Protein AF-A0A835IMA6-F1 (afdb_monomer_lite)

Sequence (130 aa):
MQLPDLDVNYLSHPGEVRVSLGELGGLLSLFYMFHAKEVDIWDMGEYGVAGSWTKLFKVGKNKMSVSFKFLHPIGLSKSGEIIIRKDEGQLLLYDPKQNSVTELAYQKTWLAVFEATPTVKIKLVTQPSS

Structure (mmCIF, N/CA/C/O backbone):
data_AF-A0A835IMA6-F1
#
_entry.id   AF-A0A835IMA6-F1
#
loop_
_atom_site.group_PDB
_atom_site.id
_atom_site.type_symbol
_atom_site.label_atom_id
_atom_site.label_alt_id
_atom_site.label_comp_id
_atom_site.label_asym_id
_atom_site.label_entity_id
_atom_site.label_seq_id
_atom_site.pdbx_PDB_ins_code
_atom_site.Cartn_x
_atom_site.Cartn_y
_atom_site.Cartn_z
_atom_site.occupancy
_atom_site.B_iso_or_equiv
_atom_site.auth_seq_id
_atom_site.auth_comp_id
_atom_site.auth_asym_id
_atom_site.auth_atom_id
_atom_site.pdbx_PDB_model_num
ATOM 1 N N . MET A 1 1 ? -18.960 -12.132 -9.548 1.00 39.31 1 MET A N 1
ATOM 2 C CA . MET A 1 1 ? -17.634 -12.241 -8.910 1.00 39.31 1 MET A CA 1
ATOM 3 C C . MET A 1 1 ? -16.728 -11.272 -9.642 1.00 39.31 1 MET A C 1
ATOM 5 O O . MET A 1 1 ? -16.368 -11.565 -10.770 1.00 39.31 1 MET A O 1
ATOM 9 N N . GLN A 1 2 ? -16.446 -10.106 -9.069 1.00 39.78 2 GLN A N 1
ATOM 10 C CA . GLN A 1 2 ? -15.317 -9.295 -9.514 1.00 39.78 2 GLN A CA 1
ATOM 11 C C . GLN A 1 2 ? -14.216 -9.568 -8.495 1.00 39.78 2 GLN A C 1
ATOM 13 O O . GLN A 1 2 ? -14.253 -9.074 -7.374 1.00 39.78 2 GLN A O 1
ATOM 18 N N . LEU A 1 3 ? -13.261 -10.417 -8.875 1.00 48.75 3 LEU A N 1
ATOM 19 C CA . LEU A 1 3 ? -11.890 -10.271 -8.381 1.00 48.75 3 LEU A CA 1
ATOM 20 C C . LEU A 1 3 ? -11.447 -8.815 -8.677 1.00 48.75 3 LEU A C 1
ATOM 22 O O . LEU A 1 3 ? -12.155 -8.120 -9.415 1.00 48.75 3 LEU A O 1
ATOM 26 N N . PRO A 1 4 ? -10.300 -8.305 -8.185 1.00 49.41 4 PRO A N 1
ATOM 27 C CA . PRO A 1 4 ? -9.665 -7.209 -8.913 1.00 49.41 4 PRO A CA 1
ATOM 28 C C . PRO A 1 4 ? -9.698 -7.639 -10.375 1.00 49.41 4 PRO A C 1
ATOM 30 O O . PRO A 1 4 ? -9.210 -8.736 -10.656 1.00 49.41 4 PRO A O 1
ATOM 33 N N . ASP A 1 5 ? -10.386 -6.896 -11.247 1.00 47.34 5 ASP A N 1
ATOM 34 C CA . ASP A 1 5 ? -10.330 -7.165 -12.674 1.00 47.34 5 ASP A CA 1
ATOM 35 C C . ASP A 1 5 ? -8.835 -7.109 -12.996 1.00 47.34 5 ASP A C 1
ATOM 37 O O . ASP A 1 5 ? -8.240 -6.041 -13.156 1.00 47.34 5 ASP A O 1
ATOM 41 N N . LEU A 1 6 ? -8.194 -8.279 -13.029 1.00 49.50 6 LEU A N 1
ATOM 42 C CA . LEU A 1 6 ? -7.051 -8.553 -13.868 1.00 49.50 6 LEU A CA 1
ATOM 43 C C . LEU A 1 6 ? -7.649 -8.409 -15.255 1.00 49.50 6 LEU A C 1
ATOM 45 O O . LEU A 1 6 ? -8.041 -9.391 -15.878 1.00 49.50 6 LEU A O 1
ATOM 49 N N . ASP A 1 7 ? -7.863 -7.149 -15.638 1.00 43.81 7 ASP A N 1
ATOM 50 C CA . ASP A 1 7 ? -8.422 -6.756 -16.907 1.00 43.81 7 ASP A CA 1
ATOM 51 C C . ASP A 1 7 ? -7.686 -7.605 -17.933 1.00 43.81 7 ASP A C 1
ATOM 53 O O . ASP A 1 7 ? -6.455 -7.682 -17.921 1.00 43.81 7 ASP A O 1
ATOM 57 N N . VAL A 1 8 ? -8.415 -8.336 -18.766 1.00 45.47 8 VAL A N 1
ATOM 58 C CA . VAL A 1 8 ? -7.792 -9.236 -19.745 1.00 45.47 8 VAL A CA 1
ATOM 59 C C . VAL A 1 8 ? -6.897 -8.417 -20.700 1.00 45.47 8 VAL A C 1
ATOM 61 O O . VAL A 1 8 ? -5.929 -8.933 -21.254 1.00 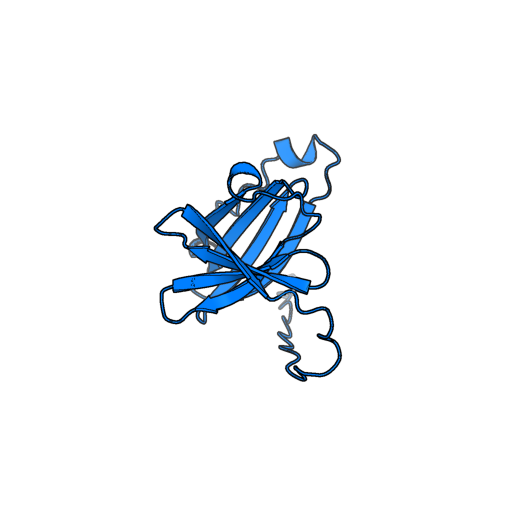45.47 8 VAL A O 1
ATOM 64 N N . ASN A 1 9 ? -7.122 -7.097 -20.773 1.00 46.22 9 ASN A N 1
ATOM 65 C CA . ASN A 1 9 ? -6.268 -6.094 -21.418 1.00 46.22 9 ASN A CA 1
AT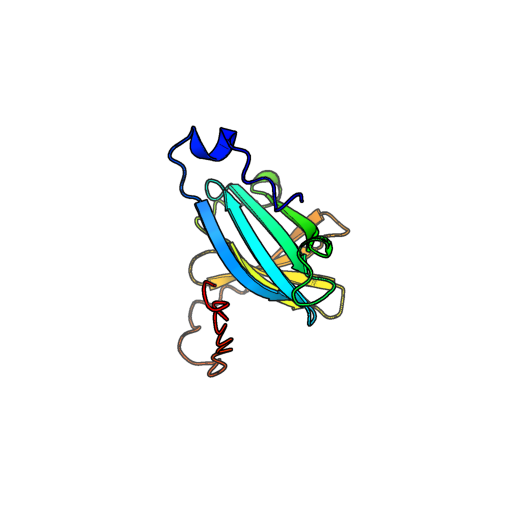OM 66 C C . ASN A 1 9 ? -4.900 -5.853 -20.72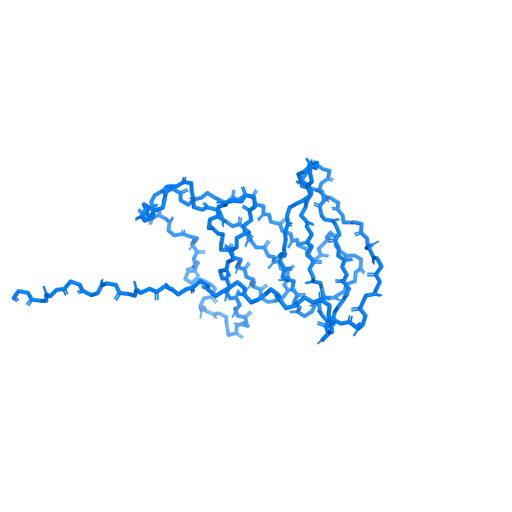8 1.00 46.22 9 ASN A C 1
ATOM 68 O O . ASN A 1 9 ? -3.975 -5.305 -21.334 1.00 46.22 9 ASN A O 1
ATOM 72 N N . TYR A 1 10 ? -4.727 -6.262 -19.470 1.00 46.91 10 TYR A N 1
ATOM 73 C CA . TYR A 1 10 ? -3.429 -6.306 -18.790 1.00 46.91 10 TYR A CA 1
ATOM 74 C C . TYR A 1 10 ? -2.602 -7.531 -19.197 1.00 46.91 10 TYR A C 1
ATOM 76 O O . TYR A 1 10 ? -1.378 -7.463 -19.145 1.00 46.91 10 TYR A O 1
ATOM 84 N N . LEU A 1 11 ? -3.238 -8.616 -19.660 1.00 48.72 11 LEU A N 1
ATOM 85 C CA . LEU A 1 11 ? -2.551 -9.800 -20.197 1.00 48.72 11 LEU A CA 1
ATOM 86 C C . LEU A 1 11 ? -2.096 -9.613 -21.654 1.00 48.72 11 LEU A C 1
ATOM 88 O O . LEU A 1 11 ? -1.248 -10.363 -22.132 1.00 48.72 11 LEU A O 1
ATOM 92 N N . SER A 1 12 ? -2.628 -8.609 -22.363 1.00 50.31 12 SER A N 1
ATOM 93 C CA . SER A 1 12 ? -2.243 -8.289 -23.746 1.00 50.31 12 SER A CA 1
ATOM 94 C C . SER A 1 12 ? -0.973 -7.436 -23.853 1.00 50.31 12 SER A C 1
ATOM 96 O O . SER A 1 12 ? -0.491 -7.186 -24.956 1.00 50.31 12 SER A O 1
ATOM 98 N N . HIS A 1 13 ? -0.417 -6.996 -22.722 1.00 50.28 13 HIS A N 1
ATOM 99 C CA . HIS A 1 13 ? 0.872 -6.320 -22.641 1.00 50.28 13 HIS A CA 1
ATOM 100 C C . HIS A 1 13 ? 1.800 -7.193 -21.790 1.00 50.28 13 HIS A C 1
ATOM 102 O O . HIS A 1 13 ? 1.462 -7.445 -20.635 1.00 50.28 13 HIS A O 1
ATOM 108 N N . PRO A 1 14 ? 2.962 -7.654 -22.292 1.00 51.88 14 PRO A N 1
ATOM 109 C CA . PRO A 1 14 ? 3.945 -8.373 -21.483 1.00 51.88 14 PRO A CA 1
ATOM 110 C C . PRO A 1 14 ? 4.612 -7.391 -20.507 1.00 51.88 14 PRO A C 1
ATOM 112 O O . PRO A 1 14 ? 5.736 -6.932 -20.695 1.00 51.88 14 PRO A O 1
ATOM 115 N N . GLY A 1 15 ? 3.854 -6.979 -19.497 1.00 58.25 15 GLY A N 1
ATOM 116 C CA . GLY A 1 15 ? 4.266 -6.123 -18.406 1.00 58.25 15 GLY A CA 1
ATOM 117 C C . GLY A 1 15 ? 4.541 -6.939 -17.160 1.00 58.25 15 GLY A C 1
ATOM 118 O O . GLY A 1 15 ? 3.865 -7.926 -16.889 1.00 58.25 15 GLY A O 1
ATOM 119 N N . GLU A 1 16 ? 5.520 -6.508 -16.371 1.00 70.19 16 GLU A N 1
ATOM 120 C CA . GLU A 1 16 ? 5.762 -7.103 -15.063 1.00 70.19 16 GLU A CA 1
ATOM 121 C C . GLU A 1 16 ? 4.582 -6.772 -14.130 1.00 70.19 16 GLU A C 1
ATOM 123 O O . GLU A 1 16 ? 4.411 -5.630 -13.686 1.00 70.19 16 GLU A O 1
ATOM 128 N N . VAL A 1 17 ? 3.741 -7.778 -13.883 1.00 74.38 17 VAL A N 1
ATOM 129 C CA . VAL A 1 17 ? 2.706 -7.774 -12.847 1.00 74.38 17 VAL A CA 1
ATOM 130 C C . VAL A 1 17 ? 3.330 -8.334 -11.577 1.00 74.38 17 VAL A C 1
ATOM 132 O O . VAL A 1 17 ? 3.939 -9.404 -11.598 1.00 74.38 17 VAL A O 1
ATOM 135 N N . ARG A 1 18 ? 3.157 -7.636 -10.455 1.00 75.06 18 ARG A N 1
ATOM 136 C CA . ARG A 1 18 ? 3.540 -8.157 -9.140 1.00 75.06 18 ARG A CA 1
ATOM 137 C C . ARG A 1 18 ? 2.329 -8.195 -8.233 1.00 75.06 18 ARG A C 1
ATOM 139 O O . ARG A 1 18 ? 1.629 -7.199 -8.082 1.00 75.06 18 ARG A O 1
ATOM 146 N N . VAL A 1 19 ? 2.121 -9.350 -7.616 1.00 81.19 19 VAL A N 1
ATOM 147 C CA . VAL A 1 19 ? 1.036 -9.587 -6.670 1.00 81.19 19 VAL A CA 1
ATOM 148 C C . VAL A 1 19 ? 1.642 -10.106 -5.378 1.00 81.19 19 VAL A C 1
ATOM 150 O O . VAL A 1 19 ? 2.472 -11.014 -5.400 1.00 81.19 19 VAL A O 1
ATOM 153 N N . SER A 1 20 ? 1.237 -9.531 -4.253 1.00 83.00 20 SER A N 1
ATOM 154 C CA . SER A 1 20 ? 1.613 -10.022 -2.927 1.00 83.00 20 SER A CA 1
ATOM 155 C C . SER A 1 20 ? 0.435 -9.923 -1.971 1.00 83.00 20 SER A C 1
ATOM 157 O O . SER A 1 20 ? -0.364 -8.997 -2.080 1.00 83.00 20 SER A O 1
ATOM 159 N N . LEU A 1 21 ? 0.348 -10.864 -1.035 1.00 86.00 21 LEU A N 1
ATOM 160 C CA . LEU A 1 21 ? -0.594 -10.824 0.080 1.00 86.00 21 LEU A CA 1
ATOM 161 C C . LEU A 1 21 ? 0.123 -10.346 1.342 1.00 86.00 21 LEU A C 1
ATOM 163 O O . LEU A 1 21 ? 1.313 -10.611 1.519 1.00 86.00 21 LEU A O 1
ATOM 167 N N . GLY A 1 22 ? -0.614 -9.684 2.221 1.00 85.81 22 GLY A N 1
ATOM 168 C CA . GLY A 1 22 ? -0.131 -9.276 3.531 1.00 85.81 22 GLY A CA 1
ATOM 169 C C . GLY A 1 22 ? -1.278 -8.983 4.480 1.00 85.81 22 GLY A C 1
ATOM 170 O O . GLY A 1 22 ? -2.437 -9.252 4.176 1.00 85.81 22 GLY A O 1
ATOM 171 N N . GLU A 1 23 ? -0.934 -8.447 5.639 1.00 87.44 23 GLU A N 1
ATOM 172 C CA . GLU A 1 23 ? -1.897 -7.935 6.603 1.00 87.44 23 GLU A CA 1
ATOM 173 C C . GLU A 1 23 ? -1.816 -6.406 6.609 1.00 87.44 23 GLU A C 1
ATOM 175 O O . GLU A 1 23 ? -0.719 -5.840 6.575 1.00 87.44 23 GLU A O 1
ATOM 180 N N . LEU A 1 24 ? -2.974 -5.746 6.601 1.00 86.94 24 LEU A N 1
ATOM 181 C CA . LEU A 1 24 ? -3.087 -4.304 6.775 1.00 86.94 24 LEU A CA 1
ATOM 182 C C . LEU A 1 24 ? -4.260 -4.000 7.713 1.00 86.94 24 LEU A C 1
ATOM 184 O O . LEU A 1 24 ? -5.409 -4.311 7.416 1.00 86.94 24 LEU A O 1
ATOM 188 N N . GLY A 1 25 ? -3.979 -3.385 8.862 1.00 84.00 25 GLY A N 1
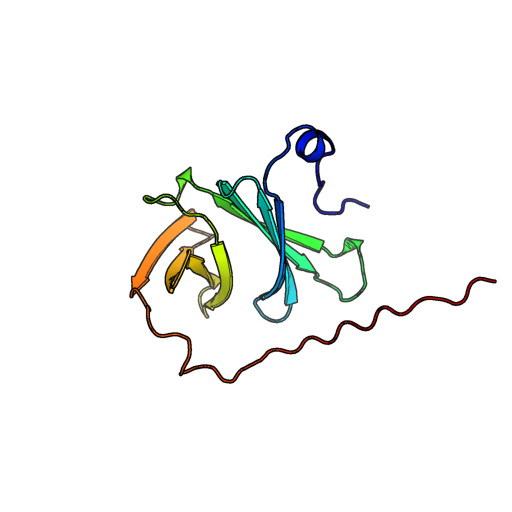ATOM 189 C CA . GLY A 1 25 ? -5.028 -2.964 9.799 1.00 84.00 25 GLY A CA 1
ATOM 190 C C . GLY A 1 25 ? -5.849 -4.115 10.405 1.00 84.00 25 GLY A C 1
ATOM 191 O O . GLY A 1 25 ? -6.987 -3.902 10.811 1.00 84.00 25 GLY A O 1
ATOM 192 N N . GLY A 1 26 ? -5.290 -5.321 10.469 1.00 86.75 26 GLY A N 1
ATOM 193 C CA . GLY A 1 26 ? -5.911 -6.549 10.960 1.00 86.75 26 GLY A CA 1
ATOM 194 C C . GLY A 1 26 ? -6.651 -7.360 9.894 1.00 86.75 26 GLY A C 1
ATOM 195 O O . GLY A 1 26 ? -7.204 -8.410 10.222 1.00 86.75 26 GLY A O 1
ATOM 196 N N . LEU A 1 27 ? -6.672 -6.906 8.639 1.00 89.00 27 LEU A N 1
ATOM 197 C CA . LEU A 1 27 ? -7.357 -7.574 7.533 1.00 89.00 27 LEU A CA 1
ATOM 198 C C . LEU A 1 27 ? -6.359 -8.238 6.582 1.00 89.00 27 LEU A C 1
ATOM 200 O O . LEU A 1 27 ? -5.214 -7.807 6.450 1.00 89.00 27 LEU A O 1
ATOM 204 N N . LEU A 1 28 ? -6.799 -9.308 5.912 1.00 89.56 28 LEU A N 1
ATOM 205 C CA . LEU A 1 28 ? -6.036 -9.896 4.814 1.00 89.56 28 LEU A CA 1
ATOM 206 C C . LEU A 1 28 ? -6.108 -8.950 3.615 1.00 89.56 28 LEU A C 1
ATOM 208 O O . LEU A 1 28 ? -7.196 -8.681 3.107 1.00 89.56 28 LEU A O 1
ATOM 212 N N . SER A 1 29 ? -4.947 -8.523 3.135 1.00 89.38 29 SER A N 1
ATOM 213 C CA . SER A 1 29 ? -4.827 -7.549 2.059 1.00 89.38 29 SER A CA 1
ATOM 214 C C . SER A 1 29 ? -4.085 -8.110 0.857 1.00 89.38 29 SER A C 1
ATOM 216 O O . SER A 1 29 ? -3.137 -8.889 0.980 1.00 89.38 29 SER A O 1
ATOM 218 N N . LEU A 1 30 ? -4.501 -7.675 -0.325 1.00 88.94 30 LEU A N 1
ATOM 219 C CA . LEU A 1 30 ? -3.877 -7.952 -1.606 1.00 88.94 30 LEU A CA 1
ATOM 220 C C . LEU A 1 30 ? -3.270 -6.661 -2.149 1.00 88.94 30 LEU A C 1
ATOM 222 O O . LEU A 1 30 ? -3.951 -5.647 -2.309 1.00 88.94 30 LEU A O 1
ATOM 226 N N . PHE A 1 31 ? -1.989 -6.731 -2.487 1.00 85.88 31 PHE A N 1
ATOM 227 C CA . PHE A 1 31 ? -1.249 -5.653 -3.123 1.00 85.88 31 PHE A CA 1
ATOM 228 C C . PHE A 1 31 ? -0.981 -6.035 -4.572 1.00 85.88 31 PHE A C 1
ATOM 230 O O . PHE A 1 31 ? -0.250 -6.989 -4.853 1.00 85.88 31 PHE A O 1
ATOM 237 N N . TYR A 1 32 ? -1.586 -5.287 -5.485 1.00 84.50 32 TYR A N 1
ATOM 238 C CA . TYR A 1 32 ? -1.502 -5.515 -6.918 1.00 84.50 32 TYR A CA 1
ATOM 239 C C . TYR A 1 32 ? -0.740 -4.369 -7.577 1.00 84.50 32 TYR A C 1
ATOM 241 O O . TYR A 1 32 ? -1.149 -3.215 -7.486 1.00 84.50 32 TYR A O 1
ATOM 249 N N . MET A 1 33 ? 0.372 -4.676 -8.242 1.00 78.94 33 MET A N 1
ATOM 250 C CA . MET A 1 33 ? 1.191 -3.692 -8.942 1.00 78.94 33 MET A CA 1
ATOM 251 C C . MET A 1 33 ? 1.279 -3.986 -10.430 1.00 78.94 33 MET A C 1
ATOM 253 O O . MET A 1 33 ? 1.636 -5.095 -10.833 1.00 78.94 33 MET A O 1
ATOM 257 N N . PHE A 1 34 ? 1.070 -2.947 -11.239 1.00 75.25 34 PHE A N 1
ATOM 258 C CA . PHE A 1 34 ? 1.173 -3.023 -12.693 1.00 75.25 34 PHE A CA 1
ATOM 259 C C . PHE A 1 34 ? 2.237 -2.054 -13.233 1.00 75.25 34 PHE A C 1
ATOM 261 O O . PHE A 1 34 ? 2.211 -0.854 -12.939 1.00 75.25 34 PHE A O 1
ATOM 268 N N . HIS A 1 35 ? 3.203 -2.570 -14.007 1.00 71.62 35 HIS A N 1
ATOM 269 C CA . HIS A 1 35 ? 4.309 -1.814 -14.631 1.00 71.62 35 HIS A CA 1
ATOM 270 C C . HIS A 1 35 ? 5.113 -0.908 -13.680 1.00 71.62 35 HIS A C 1
ATOM 272 O O . HIS A 1 35 ? 5.628 0.143 -14.089 1.00 71.62 35 HIS A O 1
ATOM 278 N N . ALA A 1 36 ? 5.180 -1.265 -12.394 1.00 69.00 36 ALA A N 1
ATOM 279 C CA . ALA A 1 36 ? 5.748 -0.410 -11.352 1.00 69.00 36 ALA A CA 1
ATOM 280 C C . ALA A 1 36 ? 5.205 1.033 -11.418 1.00 69.00 36 ALA A C 1
ATOM 282 O O . ALA A 1 36 ? 5.927 1.984 -11.140 1.00 69.00 36 ALA A O 1
ATOM 283 N N . LYS A 1 37 ? 3.981 1.238 -11.920 1.00 72.38 37 LYS A N 1
ATOM 284 C CA . LYS A 1 37 ? 3.374 2.567 -12.043 1.00 72.38 37 LYS A CA 1
ATOM 285 C C . LYS A 1 37 ? 2.489 2.858 -10.855 1.00 72.38 37 LYS A C 1
ATOM 287 O O . LYS A 1 37 ? 2.465 3.991 -10.387 1.00 72.38 37 LYS A O 1
ATOM 292 N N . GLU A 1 38 ? 1.749 1.856 -10.411 1.00 77.38 38 GLU A N 1
ATOM 293 C CA . GLU A 1 38 ? 0.702 2.017 -9.419 1.00 77.38 38 GLU A CA 1
ATOM 294 C C . GLU A 1 38 ? 0.599 0.747 -8.575 1.00 77.38 38 GLU A C 1
ATOM 296 O O . GLU A 1 38 ? 0.881 -0.348 -9.071 1.00 77.38 38 GLU A O 1
ATOM 301 N N . VAL A 1 39 ? 0.210 0.914 -7.312 1.00 80.25 39 VAL A N 1
ATOM 302 C CA . VAL A 1 39 ? -0.202 -0.166 -6.416 1.00 80.25 39 VAL A CA 1
ATOM 303 C C . VAL A 1 39 ? -1.668 0.025 -6.086 1.00 80.25 39 VAL A C 1
ATOM 305 O O . VAL A 1 39 ? -2.059 1.059 -5.539 1.00 80.25 39 VAL A O 1
ATOM 308 N N . ASP A 1 40 ? -2.457 -0.989 -6.394 1.00 85.69 40 ASP A N 1
ATOM 309 C CA . ASP A 1 40 ? -3.806 -1.150 -5.892 1.00 85.69 40 ASP A CA 1
ATOM 310 C C . ASP A 1 40 ? -3.770 -1.989 -4.612 1.00 85.69 40 ASP A C 1
ATOM 312 O O . ASP A 1 40 ? -3.135 -3.046 -4.564 1.00 85.69 40 ASP A O 1
ATOM 316 N N . ILE A 1 41 ? -4.458 -1.509 -3.580 1.00 86.56 41 ILE A N 1
ATOM 317 C CA . ILE A 1 41 ? -4.576 -2.177 -2.283 1.00 86.56 41 ILE A CA 1
ATOM 318 C C . ILE A 1 41 ? -6.030 -2.598 -2.095 1.00 86.56 41 ILE A C 1
ATOM 320 O O . ILE A 1 41 ? -6.936 -1.769 -2.220 1.00 86.56 41 ILE A O 1
ATOM 324 N N . TRP A 1 42 ? -6.239 -3.874 -1.792 1.00 90.31 42 TRP A N 1
ATOM 325 C CA . TRP A 1 42 ?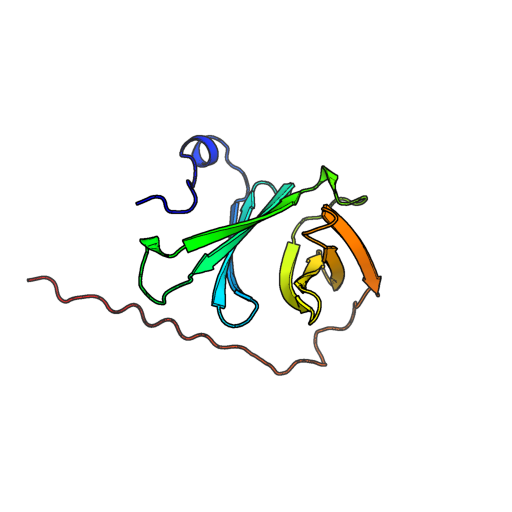 -7.549 -4.467 -1.548 1.00 90.31 42 TRP A CA 1
ATOM 326 C C . TRP A 1 42 ? -7.551 -5.194 -0.215 1.00 90.31 42 TRP A C 1
ATOM 328 O O . TRP A 1 42 ? -6.589 -5.898 0.064 1.00 90.31 42 TRP A O 1
ATOM 338 N N . ASP A 1 43 ? -8.647 -5.109 0.530 1.00 90.25 43 ASP A N 1
ATOM 339 C CA . ASP A 1 43 ? -8.821 -5.814 1.803 1.00 90.25 43 ASP A CA 1
ATOM 340 C C . ASP A 1 43 ? -9.983 -6.797 1.723 1.00 90.25 43 ASP A C 1
ATOM 342 O O . ASP A 1 43 ? -11.005 -6.513 1.097 1.00 90.25 43 ASP A O 1
ATOM 346 N N . MET A 1 44 ? -9.834 -7.947 2.375 1.00 91.62 44 MET A N 1
ATOM 347 C CA . MET A 1 44 ? -10.892 -8.933 2.553 1.00 91.62 44 MET A CA 1
ATOM 348 C C . MET A 1 44 ? -11.619 -8.653 3.871 1.00 91.62 44 MET A C 1
ATOM 350 O O . MET A 1 44 ? -11.095 -8.944 4.946 1.00 91.62 44 MET A O 1
ATOM 354 N N . GLY A 1 45 ? -12.831 -8.101 3.781 1.00 90.06 45 GLY A N 1
ATOM 355 C CA . GLY A 1 45 ? -13.639 -7.776 4.960 1.00 90.06 45 GLY A CA 1
ATOM 356 C C . GLY A 1 45 ? -14.144 -9.005 5.724 1.00 90.06 45 GLY A C 1
ATOM 357 O O . GLY A 1 45 ? -14.291 -8.951 6.941 1.00 90.06 45 GLY A O 1
ATOM 358 N N . GLU A 1 46 ? -14.376 -10.125 5.033 1.00 90.38 46 GLU A N 1
ATOM 359 C CA . GLU A 1 46 ? -14.807 -11.389 5.634 1.00 90.38 46 GLU A CA 1
ATOM 360 C C . GLU A 1 46 ? -13.959 -12.548 5.100 1.00 90.38 46 GLU A C 1
ATOM 362 O O . GLU A 1 46 ? -13.934 -12.839 3.899 1.00 90.38 46 GLU A O 1
ATOM 367 N N . TYR A 1 47 ? -13.252 -13.223 6.009 1.00 87.50 47 TYR A N 1
ATOM 368 C CA . TYR A 1 47 ? -12.284 -14.248 5.638 1.00 87.50 47 TYR A CA 1
ATOM 369 C C . TYR A 1 47 ? -12.930 -15.418 4.883 1.00 87.50 47 TYR A C 1
ATOM 371 O O . TYR A 1 47 ? -13.877 -16.039 5.357 1.00 87.50 47 TYR A O 1
ATOM 379 N N . GLY A 1 48 ? -12.388 -15.747 3.708 1.00 84.38 48 GLY A N 1
ATOM 380 C CA . GLY A 1 48 ? -12.883 -16.829 2.850 1.00 84.38 48 GLY A CA 1
ATOM 381 C C . GLY A 1 48 ? -14.081 -16.452 1.971 1.00 84.38 48 GLY A C 1
ATOM 382 O O . GLY A 1 48 ? -14.425 -17.214 1.067 1.00 84.38 48 GLY A O 1
ATOM 383 N N . VAL A 1 49 ? -14.679 -15.270 2.153 1.00 88.12 49 VAL A N 1
ATOM 384 C CA . VAL A 1 49 ? -15.791 -14.794 1.322 1.00 88.12 49 VAL A CA 1
ATOM 385 C C . VAL A 1 49 ? -15.249 -13.940 0.185 1.00 88.12 49 VAL A C 1
ATOM 387 O O . VAL A 1 49 ? -14.900 -12.775 0.364 1.00 88.12 49 VAL A O 1
ATOM 390 N N . ALA A 1 50 ? -15.214 -14.505 -1.024 1.00 83.62 50 ALA A N 1
ATOM 391 C CA . ALA A 1 50 ? -14.686 -13.832 -2.215 1.00 83.62 50 ALA A CA 1
ATOM 392 C C . ALA A 1 50 ? -15.400 -12.507 -2.556 1.00 83.62 50 ALA A C 1
ATOM 394 O O . ALA A 1 50 ? -14.808 -11.635 -3.180 1.00 83.62 50 ALA A O 1
ATOM 395 N N . GLY A 1 51 ? -16.663 -12.338 -2.153 1.00 86.06 51 GLY A N 1
ATOM 396 C CA . GLY A 1 51 ? -17.413 -11.095 -2.360 1.00 86.06 51 GLY A CA 1
ATOM 397 C C . GLY A 1 51 ? -17.072 -9.967 -1.382 1.00 86.06 51 GLY A C 1
ATOM 398 O O . GLY A 1 51 ? -17.571 -8.864 -1.559 1.00 86.06 51 GLY A O 1
ATOM 399 N N . SER A 1 52 ? -16.253 -10.227 -0.359 1.00 88.06 52 SER A N 1
ATOM 400 C CA . SER A 1 52 ? -15.910 -9.238 0.672 1.00 88.06 52 SER A CA 1
ATOM 401 C C . SER A 1 52 ? -14.665 -8.406 0.344 1.00 88.06 52 SER A C 1
ATOM 403 O O . SER A 1 52 ? -14.307 -7.506 1.108 1.00 88.06 52 SER A O 1
ATOM 405 N N . TRP A 1 53 ? -13.992 -8.698 -0.776 1.00 90.25 53 TRP A N 1
ATOM 406 C CA . TRP A 1 53 ? -12.844 -7.920 -1.227 1.00 90.25 53 TRP A CA 1
ATOM 407 C C . TRP A 1 53 ? -13.273 -6.509 -1.616 1.00 90.25 53 TRP A C 1
ATOM 409 O O . TRP A 1 53 ? -14.091 -6.319 -2.514 1.00 90.25 53 TRP A O 1
ATOM 419 N N . THR A 1 54 ? -12.676 -5.514 -0.970 1.00 89.88 54 THR A N 1
ATOM 420 C CA . THR A 1 54 ? -12.948 -4.100 -1.226 1.00 89.88 54 THR A CA 1
ATOM 421 C C . THR A 1 54 ? -11.658 -3.400 -1.625 1.00 89.88 54 THR A C 1
ATOM 423 O O . THR A 1 54 ? -10.655 -3.487 -0.917 1.00 89.88 54 THR A O 1
ATOM 426 N N . LYS A 1 55 ? -11.669 -2.691 -2.760 1.00 87.50 55 LYS A N 1
ATOM 427 C CA . LYS A 1 55 ? -10.541 -1.847 -3.167 1.00 87.50 55 LYS A CA 1
ATOM 428 C C . LYS A 1 55 ? -10.476 -0.645 -2.240 1.00 87.50 55 LYS A C 1
ATOM 430 O O . LYS A 1 55 ? -11.391 0.174 -2.241 1.00 87.50 55 LYS A O 1
ATOM 435 N N . LEU A 1 56 ? -9.394 -0.525 -1.482 1.00 79.88 56 LEU A N 1
ATOM 436 C CA . LEU A 1 56 ? -9.214 0.596 -0.573 1.00 79.88 56 LEU A CA 1
ATOM 437 C C . LEU A 1 56 ? -8.588 1.790 -1.282 1.00 79.88 56 LEU A C 1
ATOM 439 O O . LEU A 1 56 ? -9.153 2.882 -1.301 1.00 79.88 56 LEU A O 1
ATOM 443 N N . PHE A 1 57 ? -7.406 1.589 -1.871 1.00 76.56 57 PHE A N 1
ATOM 444 C CA . PHE A 1 57 ? -6.572 2.694 -2.330 1.00 76.56 57 PHE A CA 1
ATOM 445 C C . PHE A 1 57 ? -5.827 2.372 -3.618 1.00 76.56 57 PHE A C 1
ATOM 447 O O . PHE A 1 57 ? -5.553 1.216 -3.944 1.00 76.56 57 PHE A O 1
ATOM 454 N N . LYS A 1 58 ? -5.457 3.444 -4.322 1.00 78.12 58 LYS A N 1
ATOM 455 C CA . LYS A 1 58 ? -4.608 3.423 -5.510 1.00 78.12 58 LYS A CA 1
ATOM 456 C C . LYS A 1 58 ? -3.450 4.403 -5.327 1.00 78.12 58 LYS A C 1
ATOM 458 O O . LYS A 1 58 ? -3.659 5.620 -5.326 1.00 78.12 58 LYS A O 1
ATOM 463 N N . VAL A 1 59 ? -2.230 3.895 -5.183 1.00 74.19 59 VAL A N 1
ATOM 464 C CA . VAL A 1 59 ? -1.008 4.695 -4.989 1.00 74.19 59 VAL A CA 1
ATOM 465 C C . VAL A 1 59 ? -0.219 4.702 -6.294 1.00 74.19 59 VAL A C 1
ATOM 467 O O . VAL A 1 59 ? 0.270 3.660 -6.711 1.00 74.19 59 VAL A O 1
ATOM 470 N N . GLY A 1 60 ? -0.117 5.850 -6.971 1.00 70.50 60 GLY A N 1
ATOM 471 C CA . GLY A 1 60 ? 0.436 5.943 -8.329 1.00 70.50 60 GLY A CA 1
ATOM 472 C C . GLY A 1 60 ? 1.660 6.846 -8.466 1.00 70.50 60 GLY A C 1
ATOM 473 O O . GLY A 1 60 ? 1.878 7.740 -7.651 1.00 70.50 60 GLY A O 1
ATOM 474 N N . LYS A 1 61 ? 2.440 6.631 -9.535 1.00 65.12 61 LYS A N 1
ATOM 475 C CA . LYS A 1 61 ? 3.655 7.385 -9.908 1.00 65.12 61 LYS A CA 1
ATOM 476 C C . LYS A 1 61 ? 3.460 8.894 -9.940 1.00 65.12 61 LYS A C 1
ATOM 478 O O . LYS A 1 61 ? 4.366 9.614 -9.559 1.00 65.12 61 LYS A O 1
ATOM 483 N N . ASN A 1 62 ? 2.291 9.376 -10.352 1.00 66.69 62 ASN A N 1
ATOM 484 C CA . ASN A 1 62 ? 1.987 10.809 -10.380 1.00 66.69 62 ASN A CA 1
ATOM 485 C C . ASN A 1 62 ? 1.986 11.473 -8.991 1.00 66.69 62 ASN A C 1
ATOM 487 O O . ASN A 1 62 ? 2.034 12.695 -8.915 1.00 66.69 62 ASN A O 1
ATOM 491 N N . LYS A 1 63 ? 1.928 10.689 -7.910 1.00 68.62 63 LYS A N 1
ATOM 492 C CA . LYS A 1 63 ? 1.939 11.175 -6.522 1.00 68.62 63 LYS A CA 1
ATOM 493 C C . LYS A 1 63 ? 3.321 11.095 -5.875 1.00 68.62 63 LYS A C 1
ATOM 495 O O . LYS A 1 63 ? 3.507 11.594 -4.773 1.00 68.62 63 LYS A O 1
ATOM 500 N N . MET A 1 64 ? 4.275 10.439 -6.532 1.00 68.38 64 MET A N 1
ATOM 501 C CA . MET A 1 64 ? 5.634 10.260 -6.035 1.00 68.38 64 MET A CA 1
ATOM 502 C C . MET A 1 64 ? 6.590 11.072 -6.900 1.00 68.38 64 MET A C 1
ATOM 504 O O . MET A 1 64 ? 6.628 10.911 -8.114 1.00 68.38 64 MET A O 1
ATOM 508 N N . SER A 1 65 ? 7.397 11.920 -6.261 1.00 61.88 65 SER A N 1
ATOM 509 C CA . SER A 1 65 ? 8.390 12.761 -6.948 1.00 61.88 65 SER A CA 1
ATOM 510 C C . SER A 1 65 ? 9.502 11.940 -7.627 1.00 61.88 65 SER A C 1
ATOM 512 O O . SER A 1 65 ? 10.217 12.423 -8.500 1.00 61.88 65 SER A O 1
ATOM 514 N N . VAL A 1 66 ? 9.643 10.664 -7.255 1.00 63.94 66 VAL A N 1
ATOM 515 C CA . VAL A 1 66 ? 10.743 9.792 -7.673 1.00 63.94 66 VAL A CA 1
ATOM 516 C C . VAL A 1 66 ? 10.234 8.473 -8.238 1.00 63.94 66 VAL A C 1
ATOM 518 O O . VAL A 1 66 ? 9.326 7.845 -7.690 1.00 63.94 66 VAL A O 1
ATOM 521 N N . SER A 1 67 ? 10.881 8.015 -9.311 1.00 72.50 67 SER A N 1
ATOM 522 C CA . SER A 1 67 ? 10.667 6.684 -9.877 1.00 72.50 67 SER A CA 1
ATOM 523 C C . SER A 1 67 ? 10.924 5.590 -8.839 1.00 72.50 67 SER A C 1
ATOM 525 O O . SER A 1 67 ? 11.844 5.709 -8.029 1.00 72.50 67 SER A O 1
ATOM 527 N N . PHE A 1 68 ? 10.160 4.506 -8.920 1.00 76.75 68 PHE A N 1
ATOM 528 C CA . PHE A 1 68 ? 10.352 3.293 -8.130 1.00 76.75 68 PHE A CA 1
ATOM 529 C C . PHE A 1 68 ? 10.230 2.061 -9.025 1.00 76.75 68 PHE A C 1
ATOM 531 O O . PHE A 1 68 ? 9.551 2.090 -10.058 1.00 76.75 68 PHE A O 1
ATOM 538 N N . LYS A 1 69 ? 10.892 0.979 -8.619 1.00 76.44 69 LYS A N 1
ATOM 539 C CA . LYS A 1 69 ? 10.740 -0.365 -9.187 1.00 76.44 69 LYS A CA 1
ATOM 540 C C . LYS A 1 69 ? 9.675 -1.149 -8.432 1.00 76.44 69 LYS A C 1
ATOM 542 O O . LYS A 1 69 ? 8.951 -1.931 -9.041 1.00 76.44 69 LYS A O 1
ATOM 547 N N . PHE A 1 70 ? 9.566 -0.946 -7.120 1.00 75.31 70 PHE A N 1
ATOM 548 C CA . PHE A 1 70 ? 8.554 -1.607 -6.308 1.00 75.31 70 PHE A CA 1
ATOM 549 C C . PHE A 1 70 ? 8.091 -0.774 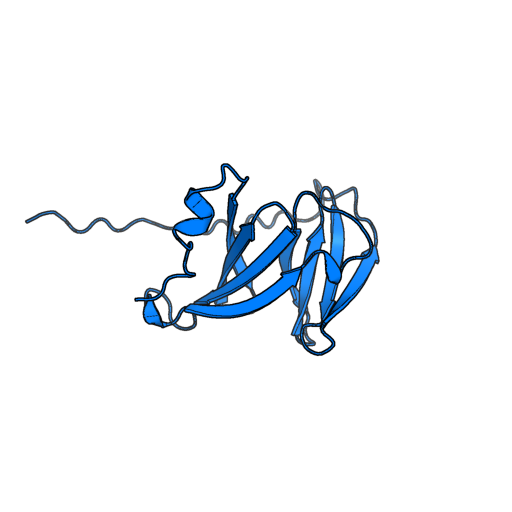-5.117 1.00 75.31 70 PHE A C 1
ATOM 551 O O . PHE A 1 70 ? 8.838 0.017 -4.543 1.00 75.31 70 PHE A O 1
ATOM 558 N N . LEU A 1 71 ? 6.842 -1.017 -4.733 1.00 81.00 71 LEU A N 1
ATOM 559 C CA . LEU A 1 71 ? 6.215 -0.493 -3.532 1.00 81.00 71 LEU A CA 1
ATOM 560 C C . LEU A 1 71 ? 5.577 -1.659 -2.793 1.00 81.00 71 LEU A C 1
ATOM 562 O O . LEU A 1 71 ? 4.845 -2.457 -3.371 1.00 81.00 71 LEU A O 1
ATOM 566 N N . HIS A 1 72 ? 5.875 -1.770 -1.513 1.00 81.75 72 HIS A N 1
ATOM 567 C CA . HIS A 1 72 ? 5.336 -2.820 -0.674 1.00 81.75 72 HIS A CA 1
ATOM 568 C C . HIS A 1 72 ? 4.713 -2.166 0.554 1.00 81.75 72 HIS A C 1
ATOM 570 O O . HIS A 1 72 ? 5.457 -1.651 1.392 1.00 81.75 72 HIS A O 1
ATOM 576 N N . PRO A 1 73 ? 3.376 -2.106 0.649 1.00 83.69 73 PRO A N 1
ATOM 577 C CA . PRO A 1 73 ? 2.721 -1.710 1.886 1.00 83.69 73 PRO A CA 1
ATOM 578 C C . PRO A 1 73 ? 3.139 -2.676 2.996 1.00 83.69 73 PRO A C 1
ATOM 580 O O . PRO A 1 73 ? 3.108 -3.888 2.804 1.00 83.69 73 PRO A O 1
ATOM 583 N N . ILE A 1 74 ? 3.591 -2.134 4.124 1.00 85.12 74 ILE A N 1
ATOM 584 C CA . ILE A 1 74 ? 4.089 -2.923 5.263 1.00 85.12 74 ILE A CA 1
ATOM 585 C C . ILE A 1 74 ? 3.298 -2.682 6.546 1.00 85.12 74 ILE A C 1
ATOM 587 O O . ILE A 1 74 ? 3.534 -3.370 7.533 1.00 85.12 74 ILE A O 1
ATOM 591 N N . GLY A 1 75 ? 2.392 -1.703 6.563 1.00 84.31 75 GLY A N 1
ATOM 592 C CA . GLY A 1 75 ? 1.549 -1.461 7.725 1.00 84.31 75 GLY A CA 1
ATOM 593 C C . GLY A 1 75 ? 0.705 -0.198 7.629 1.00 84.31 75 GLY A C 1
ATOM 594 O O . GLY A 1 75 ? 0.834 0.597 6.695 1.00 84.31 75 GLY A O 1
ATOM 595 N N . LEU A 1 76 ? -0.149 -0.026 8.636 1.00 86.50 76 LEU A N 1
ATOM 596 C CA . LEU A 1 76 ? -1.050 1.110 8.802 1.00 86.50 76 LEU A CA 1
ATOM 597 C C . LEU A 1 76 ? -0.654 1.901 10.058 1.00 86.50 76 LEU A C 1
ATOM 599 O O . LEU A 1 76 ? -0.424 1.325 11.123 1.00 86.50 76 LEU A O 1
ATOM 603 N N . SER A 1 77 ? -0.563 3.224 9.943 1.00 86.44 77 SER A N 1
ATOM 604 C CA . SER A 1 77 ? -0.358 4.121 11.079 1.00 86.44 77 SER A CA 1
ATOM 605 C C . SER A 1 77 ? -1.629 4.203 11.931 1.00 86.44 77 SER A C 1
ATOM 607 O O . SER A 1 77 ? -2.739 3.934 11.467 1.00 86.44 77 SER A O 1
ATOM 609 N N . LYS A 1 78 ? -1.497 4.670 13.179 1.00 84.56 78 LYS A N 1
ATOM 610 C CA . LYS A 1 78 ? -2.657 4.934 14.051 1.00 84.56 78 LYS A CA 1
ATOM 611 C C . LYS A 1 78 ? -3.619 5.983 13.480 1.00 84.56 78 LYS A C 1
ATOM 613 O O . LYS A 1 78 ? -4.787 5.992 13.853 1.00 84.56 78 LYS A O 1
ATOM 618 N N . SER A 1 79 ? -3.138 6.858 12.599 1.00 86.31 79 SER A N 1
ATOM 619 C CA . SER A 1 79 ? -3.942 7.909 11.968 1.00 86.31 79 SER A CA 1
ATOM 620 C C . SER A 1 79 ? -4.572 7.460 10.640 1.00 86.31 79 SER A C 1
ATOM 622 O O . SER A 1 79 ? -5.324 8.227 10.032 1.00 86.31 79 SER A O 1
ATOM 624 N N . GLY A 1 80 ? -4.304 6.220 10.207 1.00 86.62 80 GLY A N 1
ATOM 625 C CA . GLY A 1 80 ? -4.825 5.634 8.971 1.00 86.62 80 GLY A CA 1
ATOM 626 C C . GLY A 1 80 ? -3.967 5.895 7.730 1.00 86.62 80 GLY A C 1
ATOM 627 O O . GLY A 1 80 ? -4.443 5.692 6.615 1.00 86.62 80 GLY A O 1
ATOM 628 N N . GLU A 1 81 ? -2.726 6.351 7.898 1.00 90.19 81 GLU A N 1
ATOM 629 C CA . GLU A 1 81 ? -1.767 6.468 6.795 1.00 90.19 81 GLU A CA 1
ATOM 630 C C . GLU A 1 81 ? -1.107 5.116 6.524 1.00 90.19 81 GLU A C 1
ATOM 632 O O . GLU A 1 81 ? -0.906 4.310 7.431 1.00 90.19 81 GLU A O 1
ATOM 637 N N . ILE A 1 82 ? -0.716 4.869 5.281 1.00 88.25 82 ILE A N 1
ATOM 638 C CA . ILE A 1 82 ? -0.107 3.602 4.877 1.00 88.25 82 ILE A CA 1
ATOM 639 C C . ILE A 1 82 ? 1.405 3.765 4.862 1.00 88.25 82 ILE A C 1
ATOM 641 O O . ILE A 1 82 ? 1.938 4.643 4.182 1.00 88.25 82 ILE A O 1
ATOM 645 N N . ILE A 1 83 ? 2.102 2.889 5.577 1.00 88.44 83 ILE A N 1
ATOM 646 C CA . ILE A 1 83 ? 3.557 2.801 5.529 1.00 88.44 83 ILE A CA 1
ATOM 647 C C . ILE A 1 83 ? 3.925 1.899 4.356 1.00 88.44 83 ILE A C 1
ATOM 649 O O . ILE A 1 83 ? 3.535 0.731 4.299 1.00 88.44 83 ILE A O 1
ATOM 653 N N . ILE A 1 84 ? 4.686 2.440 3.413 1.00 86.06 84 ILE A N 1
ATOM 654 C CA . ILE A 1 84 ? 5.079 1.752 2.188 1.00 86.06 84 ILE A CA 1
ATOM 655 C C . ILE A 1 84 ? 6.599 1.703 2.125 1.00 86.06 84 ILE A C 1
ATOM 657 O O . ILE A 1 84 ? 7.272 2.729 2.179 1.00 86.06 84 ILE A O 1
ATOM 661 N N . ARG A 1 85 ? 7.154 0.505 1.956 1.00 85.88 85 ARG A N 1
ATOM 662 C CA . ARG A 1 85 ? 8.555 0.331 1.583 1.00 85.88 85 ARG A CA 1
ATOM 663 C C . ARG A 1 85 ? 8.695 0.517 0.077 1.00 85.88 85 ARG A C 1
ATOM 665 O O . ARG A 1 85 ? 8.155 -0.270 -0.702 1.00 85.88 85 ARG A O 1
ATOM 672 N N . LYS A 1 86 ? 9.439 1.541 -0.317 1.00 83.88 86 LYS A N 1
ATOM 673 C CA . LYS A 1 86 ? 9.868 1.809 -1.684 1.00 83.88 86 LYS A CA 1
ATOM 674 C C . LYS A 1 86 ? 11.262 1.250 -1.912 1.00 83.88 86 LYS A C 1
ATOM 676 O O . LYS A 1 86 ? 12.203 1.569 -1.180 1.00 83.88 86 LYS A O 1
ATOM 681 N N . ASP A 1 87 ? 11.378 0.466 -2.976 1.00 83.50 87 ASP A N 1
ATOM 682 C CA . ASP A 1 87 ? 12.627 -0.138 -3.413 1.00 83.50 87 ASP A CA 1
ATOM 683 C C . ASP A 1 87 ? 13.422 -0.753 -2.233 1.00 83.50 87 ASP A C 1
ATOM 685 O O . ASP A 1 87 ? 12.859 -1.327 -1.297 1.00 83.50 87 ASP A O 1
ATOM 689 N N . GLU A 1 88 ? 14.745 -0.647 -2.251 1.00 77.50 88 GLU A N 1
ATOM 690 C CA . GLU A 1 88 ? 15.643 -1.350 -1.329 1.00 77.50 88 GLU A CA 1
ATOM 691 C C . GLU A 1 88 ? 15.630 -0.835 0.126 1.00 77.50 88 GLU A C 1
ATOM 693 O O . GLU A 1 88 ? 16.430 -1.304 0.930 1.00 77.50 88 GLU A O 1
ATOM 698 N N . GLY A 1 89 ? 14.734 0.089 0.506 1.00 78.12 89 GLY A N 1
ATOM 699 C CA . GLY A 1 89 ? 14.593 0.476 1.919 1.00 78.12 89 GLY A CA 1
ATOM 700 C C . GLY A 1 89 ? 14.144 1.906 2.213 1.00 78.12 89 GLY A C 1
ATOM 701 O O . GLY A 1 89 ? 14.184 2.320 3.373 1.00 78.12 89 GLY A O 1
ATOM 702 N N . GLN A 1 90 ? 13.720 2.688 1.215 1.00 85.06 90 GLN A N 1
ATOM 703 C CA . GLN A 1 90 ? 13.105 3.984 1.506 1.00 85.06 90 GLN A CA 1
ATOM 704 C C . GLN A 1 90 ? 11.702 3.747 2.069 1.00 85.06 90 GLN A C 1
ATOM 706 O O . GLN A 1 90 ? 10.913 3.017 1.475 1.00 85.06 90 GLN A O 1
ATOM 711 N N . LEU A 1 91 ? 11.376 4.362 3.204 1.00 87.44 91 LEU A N 1
ATOM 712 C CA . LEU A 1 91 ? 10.020 4.329 3.737 1.00 87.44 91 LEU A CA 1
ATOM 713 C C . LEU A 1 91 ? 9.244 5.553 3.263 1.00 87.44 91 LEU A C 1
ATOM 715 O O . LEU A 1 91 ? 9.767 6.663 3.217 1.00 87.44 91 LEU A O 1
ATOM 719 N N . LEU A 1 92 ? 7.986 5.335 2.920 1.00 87.06 92 LEU A N 1
ATOM 720 C CA . LEU A 1 92 ? 7.035 6.359 2.531 1.00 87.06 92 LEU A CA 1
ATOM 721 C C . LEU A 1 92 ? 5.823 6.267 3.451 1.00 87.06 92 LEU A C 1
ATOM 723 O O . LEU A 1 92 ? 5.388 5.169 3.799 1.00 87.06 92 LEU A O 1
ATOM 727 N N . LEU A 1 93 ? 5.266 7.417 3.801 1.00 89.12 93 LEU A N 1
ATOM 728 C CA . LEU A 1 93 ? 3.975 7.522 4.461 1.00 89.12 93 LEU A CA 1
ATOM 729 C C . LEU A 1 93 ? 2.973 8.071 3.451 1.00 89.12 93 LEU A C 1
ATOM 731 O O . LEU A 1 93 ? 3.109 9.207 3.001 1.00 89.12 93 LEU A O 1
ATOM 735 N N . TYR A 1 94 ? 2.004 7.253 3.057 1.00 87.25 94 TYR A N 1
ATOM 736 C CA . TYR A 1 94 ? 0.932 7.662 2.159 1.00 87.25 94 TYR A CA 1
ATOM 737 C C . TYR A 1 94 ? -0.305 8.040 2.967 1.00 87.25 94 TYR A C 1
ATOM 739 O O . TYR A 1 94 ? -0.868 7.196 3.665 1.00 87.25 94 TYR A O 1
ATOM 747 N N . ASP A 1 95 ? -0.743 9.290 2.844 1.00 88.62 95 ASP A N 1
ATOM 748 C CA . ASP A 1 95 ? -2.021 9.741 3.385 1.00 88.62 95 ASP A CA 1
ATOM 749 C C . ASP A 1 95 ? -3.106 9.550 2.310 1.00 88.62 95 ASP A C 1
ATOM 751 O O . ASP A 1 95 ? -3.129 10.288 1.317 1.00 88.62 95 ASP A O 1
ATOM 755 N N . PRO A 1 96 ? -4.031 8.586 2.475 1.00 82.81 96 PRO A N 1
ATOM 756 C CA . PRO A 1 96 ? -5.100 8.375 1.509 1.00 82.81 96 PRO A CA 1
ATOM 757 C C . PRO A 1 96 ? -6.134 9.508 1.478 1.00 82.81 96 PRO A C 1
ATOM 759 O O . PRO A 1 96 ? -6.787 9.682 0.451 1.00 82.81 96 PRO A O 1
ATOM 762 N N . LYS A 1 97 ? -6.295 10.276 2.564 1.00 86.56 97 LYS A N 1
ATOM 763 C CA . LYS A 1 97 ? -7.269 11.377 2.659 1.00 86.56 97 LYS A CA 1
ATOM 764 C C . LYS A 1 97 ? -6.791 12.591 1.877 1.00 86.56 97 LYS A C 1
ATOM 766 O O . LYS A 1 97 ? -7.558 13.193 1.135 1.00 86.56 97 LYS A O 1
ATOM 771 N N . GLN A 1 98 ? -5.518 12.935 2.050 1.00 86.56 98 GLN A N 1
ATOM 772 C CA . GLN A 1 98 ? -4.880 14.049 1.341 1.00 86.56 98 GLN A CA 1
ATOM 773 C C . GLN A 1 98 ? -4.299 13.633 -0.005 1.00 86.56 98 GLN A C 1
ATOM 775 O O . GLN A 1 98 ? -3.893 14.484 -0.795 1.00 86.56 98 GLN A O 1
ATOM 780 N N . ASN A 1 99 ? -4.284 12.328 -0.274 1.00 82.75 99 ASN A N 1
ATOM 781 C CA . ASN A 1 99 ? -3.747 11.759 -1.491 1.00 82.75 99 ASN A CA 1
ATOM 782 C C . ASN A 1 99 ? -2.273 12.150 -1.722 1.00 82.75 99 ASN A C 1
ATOM 784 O O . ASN A 1 99 ? -1.859 12.441 -2.847 1.00 82.75 99 ASN A O 1
ATOM 788 N N . SER A 1 100 ? -1.490 12.175 -0.643 1.00 85.44 100 SER A N 1
ATOM 789 C CA . SER A 1 100 ? -0.123 12.695 -0.608 1.00 85.44 100 SER A CA 1
ATOM 790 C C . SER A 1 100 ? 0.862 11.655 -0.081 1.00 85.44 100 SER A C 1
ATOM 792 O O . SER A 1 100 ? 0.491 10.686 0.584 1.00 85.44 100 SER A O 1
ATOM 794 N N . VAL A 1 101 ? 2.137 11.839 -0.421 1.00 86.62 101 VAL A N 1
ATOM 795 C CA . VAL A 1 101 ? 3.234 10.985 0.033 1.00 86.62 101 VAL A CA 1
ATOM 796 C C . VAL A 1 101 ? 4.242 11.846 0.775 1.00 86.62 101 VAL A C 1
ATOM 798 O O . VAL A 1 101 ? 4.747 12.823 0.227 1.00 86.62 101 VAL A O 1
ATOM 801 N N . THR A 1 102 ? 4.570 11.435 1.992 1.00 88.31 102 THR A N 1
ATOM 802 C CA . THR A 1 102 ? 5.686 11.975 2.763 1.00 88.31 102 THR A CA 1
ATOM 803 C C . THR A 1 102 ? 6.826 10.969 2.727 1.00 88.31 102 THR A C 1
ATOM 805 O O . THR A 1 102 ? 6.649 9.801 3.080 1.00 88.31 102 THR A O 1
ATOM 808 N N . GLU A 1 103 ? 8.007 11.404 2.294 1.00 86.31 103 GLU A N 1
ATOM 809 C CA . GLU A 1 103 ? 9.204 10.573 2.386 1.00 86.31 103 GLU A CA 1
ATOM 810 C C . GLU A 1 103 ? 9.645 10.491 3.847 1.00 86.31 103 GLU A C 1
ATOM 812 O O . GLU A 1 103 ? 9.894 11.504 4.501 1.00 86.31 103 GLU A O 1
ATOM 817 N N . LEU A 1 104 ? 9.717 9.271 4.368 1.00 83.06 104 LEU A N 1
ATOM 818 C CA . LEU A 1 104 ? 10.302 8.999 5.671 1.00 83.06 104 LEU A CA 1
ATOM 819 C C . LEU A 1 104 ? 11.795 8.680 5.504 1.00 83.06 104 LEU A C 1
ATOM 821 O O . LEU A 1 104 ? 12.324 8.584 4.394 1.00 83.06 104 LEU A O 1
ATOM 825 N N . ALA A 1 105 ? 12.489 8.519 6.632 1.00 73.19 105 ALA A N 1
ATOM 826 C CA . ALA A 1 105 ? 13.922 8.249 6.657 1.00 73.19 105 ALA A CA 1
ATOM 827 C C . ALA A 1 105 ? 14.324 7.054 5.765 1.00 73.19 105 ALA A C 1
ATOM 829 O O . ALA A 1 105 ? 13.645 6.026 5.711 1.00 73.19 105 ALA A O 1
ATOM 830 N N . TYR A 1 106 ? 15.477 7.181 5.103 1.00 63.38 106 TYR A N 1
ATOM 831 C CA . TYR A 1 106 ? 16.111 6.094 4.363 1.00 63.38 106 TYR A CA 1
ATOM 832 C C . TYR A 1 106 ? 16.648 5.057 5.352 1.00 63.38 106 TYR A C 1
ATOM 834 O O . TYR A 1 106 ? 17.533 5.368 6.150 1.00 63.38 106 TYR A O 1
ATOM 842 N N . GLN A 1 107 ? 16.140 3.826 5.312 1.00 58.97 107 GLN A N 1
ATOM 843 C CA . GLN A 1 107 ? 16.644 2.756 6.169 1.00 58.97 107 GLN A CA 1
ATOM 844 C C . GLN A 1 107 ? 17.308 1.670 5.319 1.00 58.97 107 GLN A C 1
ATOM 846 O O . GLN A 1 107 ? 16.674 0.718 4.880 1.00 58.97 107 GLN A O 1
ATOM 851 N N . LYS A 1 108 ? 18.624 1.808 5.105 1.00 49.16 108 LYS A N 1
ATOM 852 C CA . LYS A 1 108 ? 19.453 0.828 4.373 1.00 49.16 108 LYS A CA 1
ATOM 853 C C . LYS A 1 108 ? 19.696 -0.472 5.156 1.00 49.16 108 LYS A C 1
ATOM 855 O O . LYS A 1 108 ? 20.101 -1.477 4.583 1.00 49.16 108 LYS A O 1
ATOM 860 N N . THR A 1 109 ? 19.487 -0.458 6.470 1.00 45.69 109 THR A N 1
ATOM 861 C CA . THR A 1 109 ? 19.829 -1.552 7.392 1.00 45.69 109 THR A CA 1
ATOM 862 C C . THR A 1 109 ? 18.572 -2.215 7.950 1.00 45.69 109 THR A C 1
ATOM 864 O O . THR A 1 109 ? 18.172 -1.938 9.075 1.00 45.69 109 THR A O 1
ATOM 867 N N . TRP A 1 110 ? 17.953 -3.101 7.164 1.00 51.75 110 TRP A N 1
ATOM 868 C CA . TRP A 1 110 ? 16.794 -3.916 7.576 1.00 51.75 110 TRP A CA 1
ATOM 869 C C . TRP A 1 110 ? 17.037 -5.430 7.587 1.00 51.75 110 TRP A C 1
ATOM 871 O O . TRP A 1 110 ? 16.086 -6.199 7.649 1.00 51.75 110 TRP A O 1
ATOM 881 N N . LEU A 1 111 ? 18.290 -5.889 7.595 1.00 43.22 111 LEU A N 1
ATOM 882 C CA . LEU A 1 111 ? 18.576 -7.313 7.833 1.00 43.22 111 LEU A CA 1
ATOM 883 C C . LEU A 1 111 ? 18.757 -7.674 9.319 1.00 43.22 111 LEU A C 1
ATOM 885 O O . LEU A 1 111 ? 18.953 -8.844 9.613 1.00 43.22 111 LEU A O 1
ATOM 889 N N . ALA A 1 112 ? 18.678 -6.717 10.255 1.00 43.59 112 ALA A N 1
ATOM 890 C CA . ALA A 1 112 ? 19.058 -6.967 11.653 1.00 43.59 112 ALA A CA 1
ATOM 891 C C . ALA A 1 112 ? 18.006 -6.643 12.733 1.00 43.59 112 ALA A C 1
ATOM 893 O O . ALA A 1 112 ? 18.290 -6.896 13.897 1.00 43.59 112 ALA A O 1
ATOM 894 N N . VAL A 1 113 ? 16.832 -6.070 12.419 1.00 44.66 113 VAL A N 1
ATOM 895 C CA . VAL A 1 113 ? 15.960 -5.508 13.487 1.00 44.66 113 VAL A CA 1
ATOM 896 C C . VAL A 1 113 ? 14.537 -6.069 13.539 1.00 44.66 113 VAL A C 1
ATOM 898 O O . VAL A 1 113 ? 13.846 -5.856 14.527 1.00 44.66 113 VAL A O 1
ATOM 901 N N . PHE A 1 114 ? 14.092 -6.865 12.568 1.00 40.38 114 PHE A N 1
ATOM 902 C CA . PHE A 1 114 ? 12.788 -7.525 12.685 1.00 40.38 114 PHE A CA 1
ATOM 903 C C . PHE A 1 114 ? 12.908 -9.017 12.400 1.00 40.38 114 PHE A C 1
ATOM 905 O O . PHE A 1 114 ? 12.659 -9.481 11.292 1.00 40.38 114 PHE A O 1
ATOM 912 N N . GLU A 1 115 ? 13.213 -9.788 13.445 1.00 36.06 115 GLU A N 1
ATOM 913 C CA . GLU A 1 115 ? 12.805 -11.195 13.533 1.00 36.06 115 GLU A CA 1
ATOM 914 C C . GLU A 1 115 ? 11.293 -11.291 13.799 1.00 36.06 115 GLU A C 1
ATOM 916 O O . GLU A 1 115 ? 10.830 -11.906 14.753 1.00 36.06 115 GLU A O 1
ATOM 921 N N . ALA A 1 116 ? 10.488 -10.661 12.952 1.00 39.84 116 ALA A N 1
ATOM 922 C CA . ALA A 1 116 ? 9.095 -11.032 12.818 1.00 39.84 116 ALA A CA 1
ATOM 923 C C . ALA A 1 116 ? 8.973 -11.608 11.417 1.00 39.84 116 ALA A C 1
ATOM 925 O O . ALA A 1 116 ? 8.886 -10.881 10.434 1.00 39.84 116 ALA A O 1
ATOM 926 N N . THR A 1 117 ? 9.043 -12.932 11.319 1.00 39.41 117 THR A N 1
ATOM 927 C CA . THR A 1 117 ? 8.581 -13.662 10.142 1.00 39.41 117 THR A CA 1
ATOM 928 C C . THR A 1 117 ? 7.076 -13.857 10.317 1.00 39.41 117 THR A C 1
ATOM 930 O O . THR A 1 117 ? 6.674 -14.805 11.000 1.00 39.41 117 THR A O 1
ATOM 933 N N . PRO A 1 118 ? 6.197 -13.003 9.748 1.00 38.88 118 PRO A N 1
ATOM 934 C CA . PRO A 1 118 ? 4.780 -13.319 9.714 1.00 38.88 118 PRO A CA 1
ATOM 935 C C . PRO A 1 118 ? 4.616 -14.495 8.750 1.00 38.88 118 PRO A C 1
ATOM 937 O O . PRO A 1 118 ? 4.490 -14.344 7.538 1.00 38.88 118 PRO A O 1
ATOM 940 N N . THR A 1 119 ? 4.697 -15.708 9.287 1.00 34.28 119 THR A N 1
ATOM 941 C CA . THR A 1 119 ? 4.527 -16.924 8.501 1.00 34.28 119 THR A CA 1
ATOM 942 C C . THR A 1 119 ? 3.035 -17.205 8.412 1.00 34.28 119 THR A C 1
ATOM 944 O O . THR A 1 119 ? 2.493 -17.993 9.186 1.00 34.28 119 THR A O 1
ATOM 947 N N . VAL A 1 120 ? 2.344 -16.559 7.474 1.00 41.50 120 VAL A N 1
ATOM 948 C CA . VAL A 1 120 ? 0.973 -16.952 7.132 1.00 41.50 120 VAL A CA 1
ATOM 949 C C . VAL A 1 120 ? 1.057 -18.239 6.312 1.00 41.50 120 VAL A C 1
ATOM 951 O O . VAL A 1 120 ? 1.316 -18.225 5.110 1.00 41.50 120 VAL A O 1
ATOM 954 N N . LYS A 1 121 ? 0.879 -19.389 6.969 1.00 40.97 121 LYS A N 1
ATOM 955 C CA . LYS A 1 121 ? 0.752 -20.683 6.287 1.00 40.97 121 LYS A CA 1
ATOM 956 C C . LYS A 1 121 ? -0.663 -20.805 5.730 1.00 40.97 121 LYS A C 1
ATOM 958 O O . LYS A 1 121 ? -1.569 -21.249 6.429 1.00 40.97 121 LYS A O 1
ATOM 963 N N . ILE A 1 122 ? -0.851 -20.432 4.468 1.00 39.22 122 ILE A N 1
ATOM 964 C CA . ILE A 1 122 ? -2.098 -20.712 3.752 1.00 39.22 122 ILE A CA 1
ATOM 965 C C . ILE A 1 122 ? -2.084 -22.199 3.378 1.00 39.22 122 ILE A C 1
ATOM 967 O O . ILE A 1 122 ? -1.314 -22.624 2.518 1.00 39.22 122 ILE A O 1
ATOM 971 N N . LYS A 1 123 ? -2.910 -23.014 4.043 1.00 38.69 123 LYS A N 1
ATOM 972 C CA . LYS A 1 123 ? -3.202 -24.373 3.572 1.00 38.69 123 LYS A CA 1
ATOM 973 C C . LYS A 1 123 ? -4.284 -24.278 2.504 1.00 38.69 123 LYS A C 1
ATOM 975 O O . LYS A 1 123 ? -5.409 -23.891 2.803 1.00 38.69 123 LYS A O 1
ATOM 980 N N . LEU A 1 124 ? -3.947 -24.653 1.274 1.00 32.59 124 LEU A N 1
ATOM 981 C CA . LEU A 1 124 ? -4.946 -24.913 0.244 1.00 32.59 124 LEU A CA 1
ATOM 982 C C . LEU A 1 124 ? -5.730 -26.160 0.670 1.00 32.59 124 LEU A C 1
ATOM 984 O O . LEU A 1 124 ? -5.178 -27.258 0.714 1.00 32.59 124 LEU A O 1
ATOM 988 N N . VAL A 1 125 ? -6.998 -25.987 1.039 1.00 51.91 125 VAL A N 1
ATOM 989 C CA . VAL A 1 125 ? -7.914 -27.109 1.258 1.00 51.91 125 VAL A CA 1
ATOM 990 C C . VAL A 1 125 ? -8.440 -27.515 -0.111 1.00 51.91 125 VAL A C 1
ATOM 992 O O . VAL A 1 125 ? -9.314 -26.855 -0.668 1.00 51.91 125 VAL A O 1
ATOM 995 N N . THR A 1 126 ? -7.886 -28.578 -0.685 1.00 50.50 126 THR A N 1
ATOM 996 C CA . THR A 1 126 ? -8.482 -29.214 -1.861 1.00 50.50 126 THR A CA 1
ATOM 997 C C . THR A 1 126 ? -9.663 -30.055 -1.398 1.00 50.50 126 THR A C 1
ATOM 999 O O . THR A 1 126 ? -9.489 -30.974 -0.596 1.00 50.50 126 THR A O 1
ATOM 1002 N N . GLN A 1 127 ? -10.865 -29.739 -1.882 1.00 43.97 127 GLN A N 1
ATOM 1003 C CA . GLN A 1 127 ? -12.004 -30.642 -1.729 1.00 43.97 127 GLN A CA 1
ATOM 1004 C C . GLN A 1 127 ? -11.725 -31.937 -2.509 1.00 43.97 127 GLN A C 1
ATOM 1006 O O . GLN A 1 127 ? -11.166 -31.862 -3.608 1.00 43.97 127 GLN A O 1
ATOM 1011 N N . PRO A 1 128 ? -12.073 -33.115 -1.967 1.00 45.00 128 PRO A N 1
ATOM 1012 C CA . PRO A 1 128 ? -11.951 -34.356 -2.712 1.00 45.00 128 PRO A CA 1
ATOM 1013 C C . PRO A 1 128 ? -12.904 -34.325 -3.910 1.00 45.00 128 PRO A C 1
ATOM 1015 O O . PRO A 1 128 ? -14.085 -34.009 -3.774 1.00 45.00 128 PRO A O 1
ATOM 1018 N N . SER A 1 129 ? -12.366 -34.644 -5.084 1.00 50.34 129 SER A N 1
ATOM 1019 C CA . SER A 1 129 ? -13.140 -34.951 -6.284 1.00 50.34 129 SER A CA 1
ATOM 1020 C C . SER A 1 129 ? -14.036 -36.161 -6.012 1.00 50.34 129 SER A C 1
ATOM 1022 O O . SER A 1 129 ? -13.527 -37.212 -5.615 1.00 50.34 129 SER A O 1
ATOM 1024 N N . SER A 1 130 ? -15.344 -35.974 -6.194 1.00 58.59 130 SER A N 1
ATOM 1025 C CA . SER A 1 130 ? -16.373 -37.022 -6.220 1.00 58.59 130 SER A CA 1
ATOM 1026 C C . SER A 1 130 ? -16.179 -37.995 -7.373 1.00 58.59 130 SER A C 1
ATOM 1028 O O . SER A 1 130 ? -15.864 -37.484 -8.474 1.00 58.59 130 SER A O 1
#

Organism: NCBI:txid261450

Radius of gyration: 16.21 Å; chains: 1; bounding box: 38×51×38 Å

Foldseek 3Di:
DDDPCPPVVLVVDPWDWDWDWDDEPNFIWIWTDTNQFKTWIWTQPDPPDRVRIDTDDIQGPVQDPDRFPDWDFDYADPVGWTWIATPQFWTWTADRVVRHIDTDDGDNDDPPDDPPPPPPPDDDDDDDDD

Secondary structure (DSSP, 8-state):
---S---HHHHTS---EEEEEEEETTEEEEEEEETTTEEEEEEESSTT-GGGEEEEEEEEGGG-SS--S-EEEEEE-TTSPEEEEETTTEEEEEETTTTEEEEEEE----SSS------------PPPP-

pLDDT: mean 71.16, std 18.19, range [32.59, 91.62]